Protein AF-A0A6V7KAI5-F1 (afdb_monomer_lite)

Sequence (73 aa):
EISRILKKGGRYICITLLQEHILRKIVDYFSKSNFMLRITRCYEAEEKTREEEGSAMPVFIVMATKFPGIKQK

Secondary structure (DSSP, 8-state):
-HHHHPPTT-EEEEEE---HHHHHHHHHHHHTTTEEEEEEE-HHHHHHHHHHHS-----EEEEEEE-TT----

InterPro domains:
  IPR029063 S-adenosyl-L-methionine-dependent methyltransferase superfamily [G3DSA:3.40.50.150] (1-67)

Foldseek 3Di:
DVLVPADAFGKDKDKDLCDPVNVVVVCVVLLVRQWDKDKDKDVVVQVVCCVVPVGGRIMMIIMITRHPPDDRD

Structure (mmCIF, N/CA/C/O backbone):
data_AF-A0A6V7KAI5-F1
#
_entry.id   AF-A0A6V7KAI5-F1
#
loop_
_atom_site.group_PDB
_atom_site.id
_atom_site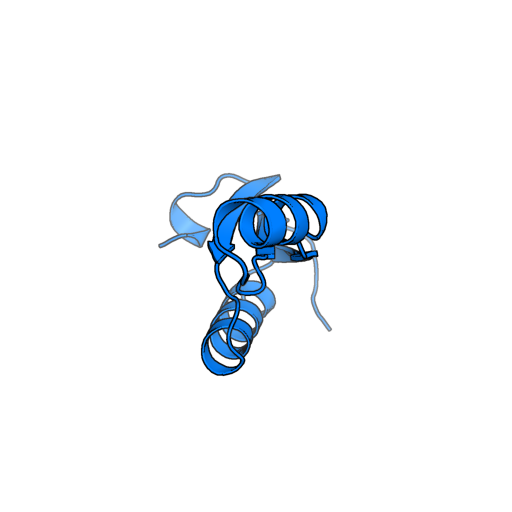.type_symbol
_atom_site.label_atom_id
_atom_site.label_alt_id
_atom_site.label_comp_id
_atom_site.label_asym_id
_atom_site.label_entity_id
_atom_site.label_seq_id
_atom_site.pdbx_PDB_ins_code
_atom_site.Cartn_x
_atom_site.Cartn_y
_atom_site.Cartn_z
_atom_site.occupancy
_atom_site.B_iso_or_equiv
_atom_site.auth_seq_id
_atom_site.auth_comp_id
_atom_site.auth_asym_id
_atom_site.auth_atom_id
_atom_site.pdbx_PDB_model_num
ATOM 1 N N . GLU A 1 1 ? -1.717 -7.033 15.442 1.00 86.38 1 GLU A N 1
ATOM 2 C CA . GLU A 1 1 ? -0.556 -6.202 15.813 1.00 86.38 1 GLU A CA 1
ATOM 3 C C . GLU A 1 1 ? -0.589 -4.782 15.250 1.00 86.38 1 GLU A C 1
ATOM 5 O O . GLU A 1 1 ? -0.628 -3.854 16.045 1.00 86.38 1 GLU A O 1
ATOM 10 N N . ILE A 1 2 ? -0.692 -4.583 13.927 1.00 91.88 2 ILE A N 1
ATOM 11 C CA . ILE A 1 2 ? -0.738 -3.245 13.287 1.00 91.88 2 ILE A CA 1
ATOM 12 C C . ILE A 1 2 ? -1.787 -2.317 13.932 1.00 91.88 2 ILE A C 1
ATOM 14 O O . ILE A 1 2 ? -1.479 -1.194 14.326 1.00 91.88 2 ILE A O 1
ATOM 18 N N . SER A 1 3 ? -3.020 -2.805 14.116 1.00 89.50 3 SER A N 1
ATOM 19 C CA . SER A 1 3 ? -4.074 -2.022 14.778 1.00 89.50 3 SER A CA 1
ATOM 20 C C . SER A 1 3 ? -3.752 -1.668 16.236 1.00 89.50 3 SER A C 1
ATOM 22 O O . SER A 1 3 ? -4.136 -0.598 16.700 1.00 89.50 3 SER A O 1
ATOM 24 N N . ARG A 1 4 ? -3.013 -2.517 16.957 1.00 90.94 4 ARG A N 1
ATOM 25 C CA . ARG A 1 4 ? -2.659 -2.304 18.368 1.00 90.94 4 ARG A CA 1
ATOM 26 C C . ARG A 1 4 ? -1.630 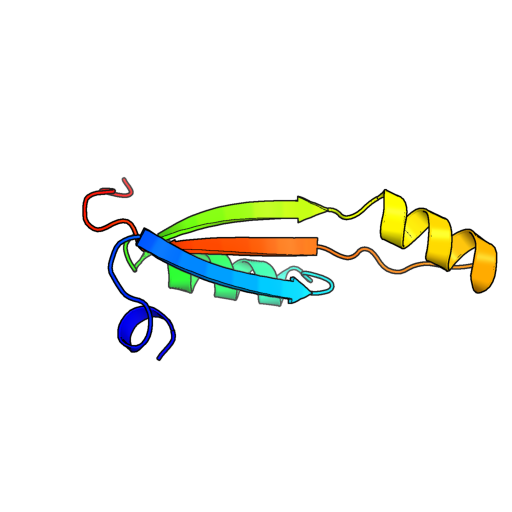-1.183 18.524 1.00 90.94 4 ARG A C 1
ATOM 28 O O . ARG A 1 4 ? -1.795 -0.335 19.392 1.00 9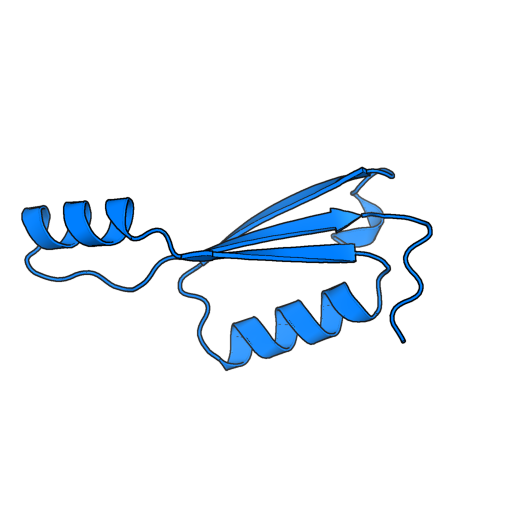0.94 4 ARG A O 1
ATOM 35 N N . ILE A 1 5 ? -0.612 -1.168 17.663 1.00 93.94 5 ILE A N 1
ATOM 36 C CA . ILE A 1 5 ? 0.512 -0.221 17.745 1.00 93.94 5 ILE A CA 1
ATOM 37 C C . ILE A 1 5 ? 0.188 1.160 17.155 1.00 93.94 5 ILE A C 1
ATOM 39 O O . ILE A 1 5 ? 0.792 2.159 17.538 1.00 93.94 5 ILE A O 1
ATOM 43 N N . LEU A 1 6 ? -0.779 1.249 16.236 1.00 93.38 6 LEU A N 1
ATOM 44 C CA . LEU A 1 6 ? -1.161 2.524 15.630 1.00 93.38 6 LEU A CA 1
ATOM 45 C C . LEU A 1 6 ? -2.107 3.322 16.529 1.00 93.38 6 LEU A C 1
ATOM 47 O O . LEU A 1 6 ? -3.210 2.879 16.877 1.00 93.38 6 LEU A O 1
ATOM 51 N N . LYS A 1 7 ? -1.70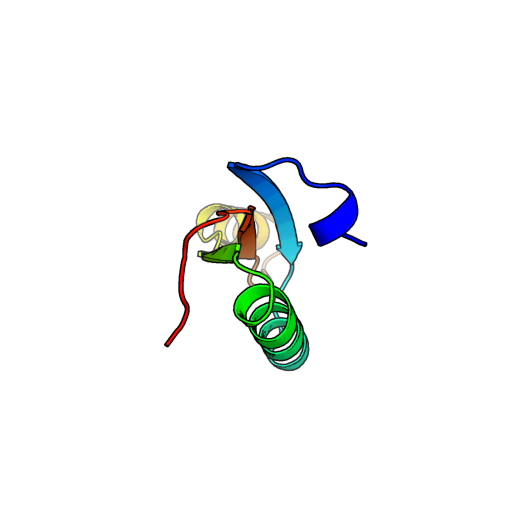9 4.562 16.829 1.00 92.44 7 LYS A N 1
ATOM 52 C CA . LYS A 1 7 ? -2.588 5.574 17.429 1.00 92.44 7 LYS A CA 1
ATOM 53 C C . LYS A 1 7 ? -3.727 5.958 16.478 1.00 92.44 7 LYS A C 1
ATOM 55 O O . LYS A 1 7 ? -3.667 5.706 15.274 1.00 92.44 7 LYS A O 1
ATOM 60 N N . LYS A 1 8 ? -4.770 6.599 17.012 1.00 90.69 8 LYS A N 1
ATOM 61 C CA . LYS A 1 8 ? -5.847 7.193 16.200 1.00 90.69 8 LYS A CA 1
ATOM 62 C C . LYS A 1 8 ? -5.237 8.171 15.180 1.00 90.69 8 LYS A C 1
ATOM 64 O O . LYS A 1 8 ? -4.394 8.982 15.553 1.00 90.69 8 LYS A O 1
ATOM 69 N N . GLY A 1 9 ? -5.607 8.050 13.905 1.00 90.69 9 GLY A N 1
ATOM 70 C CA . GLY A 1 9 ? -5.028 8.821 12.796 1.00 90.69 9 GLY A CA 1
ATOM 71 C C . GLY A 1 9 ? -3.639 8.359 12.331 1.00 90.69 9 GLY A C 1
ATOM 72 O O . GLY A 1 9 ? -3.105 8.912 11.371 1.00 90.69 9 GLY A O 1
ATOM 73 N N . GLY A 1 10 ? -3.041 7.353 12.977 1.00 94.62 10 GLY A N 1
ATOM 74 C CA . GLY A 1 10 ? -1.765 6.777 12.559 1.00 94.62 10 GLY A CA 1
ATOM 75 C C . GLY A 1 10 ? -1.866 6.074 11.204 1.00 94.62 10 GLY A C 1
ATOM 76 O O . GLY A 1 10 ? -2.921 5.539 10.851 1.00 94.62 10 GLY A O 1
ATOM 77 N N . ARG A 1 11 ? -0.754 6.049 10.461 1.00 95.38 11 ARG A N 1
ATOM 78 C CA . ARG A 1 11 ? -0.666 5.445 9.127 1.00 95.38 11 ARG A CA 1
ATOM 79 C C . ARG A 1 11 ? 0.302 4.270 9.127 1.00 95.38 11 ARG A C 1
ATOM 81 O O . ARG A 1 11 ? 1.435 4.403 9.575 1.00 95.38 11 ARG A O 1
ATOM 88 N N . TYR A 1 12 ? -0.150 3.144 8.598 1.00 95.69 12 TYR A N 1
ATOM 89 C CA . TYR A 1 12 ? 0.705 2.054 8.148 1.00 95.69 12 TYR A CA 1
ATOM 90 C C . TYR A 1 12 ? 1.044 2.288 6.677 1.00 95.69 12 TYR A C 1
ATOM 92 O O . TYR A 1 12 ? 0.134 2.536 5.886 1.00 95.69 12 TYR A O 1
ATOM 100 N N . ILE A 1 13 ? 2.326 2.221 6.325 1.00 96.88 13 ILE A N 1
ATOM 101 C CA . ILE A 1 13 ? 2.802 2.334 4.945 1.00 96.88 13 ILE A CA 1
ATOM 102 C C . ILE A 1 13 ? 3.572 1.059 4.619 1.00 96.88 13 ILE A C 1
ATOM 104 O O . ILE A 1 13 ? 4.480 0.680 5.356 1.00 96.88 13 ILE A O 1
ATOM 108 N N . CYS A 1 14 ? 3.197 0.400 3.529 1.00 96.19 14 CYS A N 1
ATOM 109 C CA . CYS A 1 14 ? 3.855 -0.800 3.033 1.00 96.19 14 CYS A CA 1
ATOM 110 C C . CYS A 1 14 ? 4.148 -0.639 1.544 1.00 96.19 14 CYS A C 1
ATOM 112 O O . CYS A 1 14 ? 3.253 -0.299 0.773 1.00 96.19 14 CYS A O 1
ATOM 114 N N . ILE A 1 15 ? 5.398 -0.885 1.159 1.00 96.75 15 ILE A N 1
ATOM 115 C CA . ILE A 1 15 ? 5.823 -0.972 -0.237 1.00 96.75 15 ILE A CA 1
ATOM 116 C C . ILE A 1 15 ? 5.826 -2.452 -0.614 1.00 96.75 15 ILE A C 1
ATOM 118 O O . ILE A 1 15 ? 6.399 -3.272 0.104 1.00 96.75 15 ILE A O 1
ATOM 122 N N . THR A 1 16 ? 5.143 -2.816 -1.695 1.00 97.06 16 THR A N 1
ATOM 123 C CA . THR A 1 16 ? 4.966 -4.221 -2.087 1.00 97.06 16 THR A CA 1
ATOM 124 C C . THR A 1 16 ? 4.676 -4.354 -3.581 1.00 97.06 16 THR A C 1
ATOM 126 O O . THR A 1 16 ? 4.152 -3.430 -4.192 1.00 97.06 16 THR A O 1
ATOM 129 N N . LEU A 1 17 ? 4.955 -5.526 -4.161 1.00 96.81 17 LEU A N 1
ATOM 130 C CA . LEU A 1 17 ? 4.526 -5.885 -5.522 1.00 96.81 17 LEU A CA 1
ATOM 131 C C . LEU A 1 17 ? 3.011 -6.142 -5.627 1.00 96.81 17 LEU A C 1
ATOM 133 O O . LEU A 1 17 ? 2.480 -6.291 -6.722 1.00 96.81 17 LEU A O 1
ATOM 137 N N . LEU A 1 18 ? 2.319 -6.221 -4.481 1.00 96.88 18 LEU A N 1
ATOM 138 C CA . LEU A 1 18 ? 0.861 -6.319 -4.364 1.00 96.88 18 LEU A CA 1
ATOM 139 C C . LEU A 1 18 ? 0.220 -7.397 -5.253 1.00 96.88 18 LEU A C 1
ATOM 141 O O . LEU A 1 18 ? -0.791 -7.177 -5.918 1.00 96.88 18 LEU A O 1
ATOM 145 N N . GLN A 1 19 ? 0.788 -8.600 -5.236 1.00 95.75 19 GLN A N 1
ATOM 146 C CA . GLN A 1 19 ? 0.176 -9.756 -5.887 1.00 95.75 19 GLN A CA 1
ATOM 147 C C . GLN A 1 19 ? -1.236 -10.016 -5.329 1.00 95.75 19 GLN A C 1
ATOM 149 O O . GLN A 1 19 ? -1.532 -9.693 -4.176 1.00 95.75 19 GLN A O 1
ATOM 154 N N . GLU A 1 20 ? -2.105 -10.652 -6.117 1.00 95.81 20 GLU A N 1
ATOM 155 C CA . GLU A 1 20 ? -3.532 -10.811 -5.794 1.00 95.81 20 GLU A CA 1
ATOM 156 C C . GLU A 1 20 ? -3.789 -11.387 -4.389 1.00 95.81 20 GLU A C 1
ATOM 158 O O . GLU A 1 20 ? -4.600 -10.864 -3.623 1.00 95.81 20 GLU A O 1
ATOM 163 N N . HIS A 1 21 ? -3.067 -12.442 -4.010 1.00 96.25 21 HIS A N 1
ATOM 164 C CA . HIS A 1 21 ? -3.231 -13.080 -2.704 1.00 96.25 21 HIS A CA 1
ATOM 165 C C . HIS A 1 21 ? -2.816 -12.165 -1.535 1.00 96.25 21 HIS A C 1
ATOM 167 O O . HIS A 1 21 ? -3.379 -12.263 -0.443 1.00 96.25 21 HIS A O 1
ATOM 173 N N . ILE A 1 22 ? -1.862 -11.253 -1.756 1.00 95.94 22 ILE A N 1
ATOM 174 C CA . ILE A 1 22 ? -1.458 -10.230 -0.784 1.00 95.94 22 ILE A CA 1
ATOM 175 C C . ILE A 1 22 ? -2.527 -9.144 -0.701 1.00 95.94 22 ILE A C 1
ATOM 177 O O . ILE A 1 22 ? -2.949 -8.793 0.402 1.00 95.94 22 ILE A O 1
ATOM 181 N N . LEU A 1 23 ? -3.018 -8.665 -1.847 1.00 96.00 23 LEU A N 1
ATOM 182 C CA . LEU A 1 23 ? -4.099 -7.684 -1.908 1.00 96.00 23 LEU A CA 1
ATOM 183 C C . LEU A 1 23 ? -5.328 -8.168 -1.131 1.00 96.00 23 LEU A C 1
ATOM 185 O O . LEU A 1 23 ? -5.839 -7.437 -0.284 1.00 96.00 23 LEU A O 1
ATOM 189 N N . ARG A 1 24 ? -5.752 -9.420 -1.349 1.00 96.50 24 ARG A N 1
ATOM 190 C CA . ARG A 1 24 ? -6.884 -10.029 -0.631 1.00 96.50 24 ARG A CA 1
ATOM 191 C C . ARG A 1 24 ? -6.677 -10.012 0.886 1.00 96.50 24 ARG A C 1
ATOM 193 O O . ARG A 1 24 ? -7.582 -9.606 1.607 1.00 96.50 24 ARG A O 1
ATOM 200 N N . LYS A 1 25 ? -5.483 -10.373 1.375 1.00 95.25 25 LYS A N 1
ATOM 201 C CA . LYS A 1 25 ? -5.150 -10.329 2.815 1.00 95.25 25 LYS A CA 1
ATOM 202 C C . LYS A 1 25 ? -5.184 -8.908 3.383 1.00 95.25 25 LYS A C 1
ATOM 204 O O . LYS A 1 25 ? -5.703 -8.698 4.476 1.00 95.25 25 LYS A O 1
ATOM 209 N N . ILE A 1 26 ? -4.637 -7.936 2.651 1.00 94.88 26 ILE A N 1
ATOM 210 C CA . ILE A 1 26 ? -4.612 -6.523 3.057 1.00 94.88 26 ILE A CA 1
ATOM 211 C C . ILE A 1 26 ? -6.038 -5.976 3.153 1.00 94.88 26 ILE A C 1
ATOM 213 O O . ILE A 1 26 ? -6.405 -5.395 4.176 1.00 94.88 26 ILE A O 1
ATOM 217 N N . VAL A 1 27 ? -6.845 -6.184 2.111 1.00 93.81 27 VAL A N 1
ATOM 218 C CA . VAL A 1 27 ? -8.239 -5.729 2.062 1.00 93.81 27 VAL A CA 1
ATOM 219 C C . VAL A 1 27 ? -9.053 -6.380 3.177 1.00 93.81 27 VAL A C 1
ATOM 221 O O . VAL A 1 27 ? -9.740 -5.670 3.909 1.00 93.81 27 VAL A O 1
ATOM 224 N N . ASP A 1 28 ? -8.930 -7.695 3.376 1.00 94.00 28 ASP A N 1
ATOM 225 C CA . ASP A 1 28 ? -9.659 -8.416 4.426 1.00 94.00 28 ASP A CA 1
ATOM 226 C C . ASP A 1 28 ? -9.307 -7.910 5.836 1.00 94.00 28 ASP A C 1
ATOM 228 O O . ASP A 1 28 ? -10.191 -7.662 6.656 1.00 94.00 28 ASP A O 1
ATOM 232 N N . TYR A 1 29 ? -8.020 -7.680 6.114 1.00 93.31 29 TYR A N 1
ATOM 233 C CA . TYR A 1 29 ? -7.574 -7.211 7.426 1.00 93.31 29 TYR A CA 1
ATOM 234 C C . TYR A 1 29 ? -8.008 -5.769 7.727 1.00 93.31 29 TYR A C 1
ATOM 236 O O . TYR A 1 29 ? -8.531 -5.475 8.810 1.00 93.31 29 TYR A O 1
ATOM 244 N N . PHE A 1 30 ? -7.761 -4.847 6.791 1.00 91.81 30 PHE A N 1
ATOM 245 C CA . PHE A 1 30 ? -7.977 -3.419 7.028 1.00 91.81 30 PHE A CA 1
ATOM 246 C C . PHE A 1 30 ? -9.446 -3.010 6.930 1.00 91.81 30 PHE A C 1
ATOM 248 O O . PHE A 1 30 ? -9.848 -2.087 7.646 1.00 91.81 30 PHE A O 1
ATOM 255 N N . SER A 1 31 ? -10.254 -3.716 6.133 1.00 87.06 31 SER A N 1
ATOM 256 C CA . SER A 1 31 ? -11.697 -3.456 6.062 1.00 87.06 31 SER A CA 1
ATOM 257 C C . SER A 1 31 ? -12.404 -3.728 7.394 1.00 87.06 31 SER A C 1
ATOM 259 O O . SER A 1 31 ? -13.197 -2.919 7.871 1.00 87.06 31 SER A O 1
ATOM 261 N N . LYS A 1 32 ? -12.017 -4.807 8.082 1.00 86.00 32 LYS A N 1
ATOM 262 C CA . LYS A 1 32 ? -12.572 -5.199 9.390 1.00 86.00 32 LYS A CA 1
ATOM 263 C C . LYS A 1 32 ? -12.096 -4.334 10.564 1.00 86.00 32 LYS A C 1
ATOM 265 O O . LYS A 1 32 ? -12.645 -4.431 11.657 1.00 86.00 32 LYS A O 1
ATOM 270 N N . SER A 1 33 ? -11.065 -3.506 10.375 1.00 82.06 33 SER A N 1
ATOM 271 C CA . SER A 1 33 ? -10.317 -2.882 11.481 1.00 82.06 33 SER A CA 1
ATOM 272 C C . SER A 1 33 ? -10.479 -1.354 11.602 1.00 82.06 33 SER A C 1
ATOM 274 O O . SER A 1 33 ? -9.698 -0.726 12.319 1.00 82.06 33 SER A O 1
ATOM 276 N N . ASN A 1 34 ? -11.468 -0.738 10.939 1.00 87.56 34 ASN A N 1
ATOM 277 C CA . ASN A 1 34 ? -11.672 0.726 10.884 1.00 87.56 34 ASN A CA 1
ATOM 278 C C . ASN A 1 34 ? -10.471 1.495 10.299 1.00 87.56 34 ASN A C 1
ATOM 280 O O . ASN A 1 34 ? -10.022 2.512 10.843 1.00 87.56 34 ASN A O 1
ATOM 284 N N . PHE A 1 35 ? -9.927 1.001 9.187 1.00 93.00 35 PHE A N 1
ATOM 285 C CA . PHE A 1 35 ? -8.870 1.688 8.451 1.00 93.00 35 PHE A CA 1
ATOM 286 C C . PHE A 1 35 ? -9.385 2.231 7.122 1.00 93.00 35 PHE A C 1
ATOM 288 O O . PHE A 1 35 ? -10.137 1.568 6.418 1.00 93.00 35 PHE A O 1
ATOM 295 N N . MET A 1 36 ? -8.923 3.420 6.747 1.00 92.81 36 MET A N 1
ATOM 296 C CA . MET A 1 36 ? -9.022 3.907 5.374 1.00 92.81 36 MET A CA 1
ATOM 297 C C . MET A 1 36 ? -7.829 3.372 4.584 1.00 92.81 36 MET A C 1
ATOM 299 O O . MET A 1 36 ? -6.684 3.680 4.928 1.00 92.81 36 MET A O 1
ATOM 303 N N . LEU A 1 37 ? -8.097 2.580 3.549 1.00 94.25 37 LEU A N 1
ATOM 304 C CA . LEU A 1 37 ? -7.081 1.984 2.686 1.00 94.25 37 LEU A CA 1
ATOM 305 C C . LEU A 1 37 ? -6.901 2.826 1.417 1.00 94.25 37 LEU A C 1
ATOM 307 O O . LEU A 1 37 ? -7.874 3.157 0.744 1.00 94.25 37 LEU A O 1
ATOM 311 N N . ARG A 1 38 ? -5.654 3.149 1.076 1.00 95.75 38 ARG A N 1
ATOM 312 C CA . ARG A 1 38 ? -5.261 3.787 -0.183 1.00 95.75 38 ARG A CA 1
ATOM 313 C C . ARG A 1 38 ? -4.116 2.997 -0.798 1.00 95.75 38 ARG A C 1
ATOM 315 O O . ARG A 1 38 ? -3.162 2.664 -0.104 1.00 95.75 38 ARG A O 1
ATOM 322 N N . ILE A 1 39 ? -4.210 2.722 -2.091 1.00 97.06 39 ILE A N 1
ATOM 323 C CA . ILE A 1 39 ? -3.199 1.987 -2.848 1.00 97.06 39 ILE A CA 1
ATOM 324 C C . ILE A 1 39 ? -2.806 2.856 -4.038 1.00 97.06 39 ILE A C 1
ATOM 326 O O . ILE A 1 39 ? -3.679 3.319 -4.770 1.00 97.06 39 ILE A O 1
ATOM 330 N N . THR A 1 40 ? -1.509 3.083 -4.216 1.00 97.56 40 THR A N 1
ATOM 331 C CA . THR A 1 40 ? -0.962 3.848 -5.342 1.00 97.56 40 THR A CA 1
ATOM 332 C C . THR A 1 40 ? 0.114 3.014 -6.022 1.00 97.56 40 THR A C 1
ATOM 334 O O . THR A 1 40 ? 1.010 2.521 -5.341 1.00 97.56 40 THR A O 1
ATOM 337 N N . ARG A 1 41 ? 0.041 2.866 -7.347 1.00 97.12 41 ARG A N 1
ATOM 338 C CA . ARG A 1 41 ? 1.115 2.271 -8.151 1.00 97.12 41 ARG A CA 1
ATOM 339 C C . ARG A 1 41 ? 2.204 3.309 -8.423 1.00 97.12 41 ARG A C 1
ATOM 341 O O . ARG A 1 41 ? 1.890 4.460 -8.721 1.00 97.12 41 ARG A O 1
ATOM 348 N N . CYS A 1 42 ? 3.462 2.908 -8.313 1.00 97.25 42 CYS A N 1
ATOM 349 C CA . CYS A 1 42 ? 4.622 3.784 -8.435 1.00 97.25 42 CYS A CA 1
ATOM 350 C C . CYS A 1 42 ? 5.200 3.738 -9.852 1.00 97.25 42 CYS A C 1
ATOM 352 O O . CYS A 1 42 ? 6.280 3.193 -10.055 1.00 97.25 42 CYS A O 1
ATOM 354 N N . TYR A 1 43 ? 4.493 4.323 -10.821 1.00 96.62 43 TYR A N 1
ATOM 355 C CA . TYR A 1 43 ? 4.914 4.309 -12.228 1.00 96.62 43 TYR A CA 1
ATOM 356 C C . TYR A 1 43 ? 6.324 4.872 -12.443 1.00 96.62 43 TYR A C 1
ATOM 358 O O . TYR A 1 43 ? 7.123 4.226 -13.106 1.00 96.62 43 TYR A O 1
ATOM 366 N N . GLU A 1 44 ? 6.666 5.997 -11.808 1.00 96.44 44 GLU A N 1
ATOM 367 C CA . GLU A 1 44 ? 8.004 6.603 -11.921 1.00 96.44 44 GLU A CA 1
ATOM 368 C C . GLU A 1 44 ? 9.119 5.662 -11.433 1.00 96.44 44 GLU A C 1
ATOM 370 O O . GLU A 1 44 ? 10.190 5.590 -12.029 1.00 96.44 44 GLU A O 1
ATOM 375 N N . ALA A 1 45 ? 8.866 4.900 -10.362 1.00 94.31 45 ALA A N 1
ATOM 376 C CA . ALA A 1 45 ? 9.831 3.925 -9.857 1.00 94.31 45 ALA A CA 1
ATOM 377 C C . ALA A 1 45 ? 9.994 2.752 -10.833 1.00 94.31 45 ALA A C 1
ATOM 379 O O . ALA A 1 45 ? 11.106 2.288 -11.062 1.00 94.31 45 ALA A O 1
ATOM 380 N N . GLU A 1 46 ? 8.894 2.299 -11.436 1.00 96.50 46 GLU A N 1
ATOM 381 C CA . GLU A 1 46 ? 8.919 1.241 -12.448 1.00 96.50 46 GLU A CA 1
ATOM 382 C C . GLU A 1 46 ? 9.637 1.682 -13.728 1.00 96.50 46 GLU A C 1
ATOM 384 O O . GLU A 1 46 ? 10.367 0.894 -14.322 1.00 96.50 46 GLU A O 1
ATOM 389 N N . GLU A 1 47 ? 9.433 2.923 -14.169 1.00 97.19 47 GLU A N 1
ATOM 390 C CA . GLU A 1 47 ? 10.107 3.482 -15.343 1.00 97.19 47 GLU A CA 1
ATOM 391 C C . GLU A 1 47 ? 11.610 3.568 -15.120 1.00 97.19 47 GLU A C 1
ATOM 393 O O . GLU A 1 47 ? 12.368 3.022 -15.920 1.00 97.19 47 GLU A O 1
ATOM 398 N N . LYS A 1 48 ? 12.036 4.129 -13.985 1.00 96.19 48 LYS A N 1
ATOM 399 C CA . LYS A 1 48 ? 13.456 4.230 -13.649 1.00 96.19 48 LYS A CA 1
ATOM 400 C C . LYS A 1 48 ? 14.142 2.859 -13.588 1.00 96.19 48 LYS A C 1
ATOM 402 O O . LYS A 1 48 ? 15.201 2.676 -14.177 1.00 96.19 48 LYS A O 1
ATOM 407 N N . THR A 1 49 ? 13.528 1.869 -12.935 1.00 96.38 49 THR A N 1
ATOM 408 C CA . THR A 1 49 ? 14.088 0.505 -12.900 1.00 96.38 49 THR A CA 1
ATOM 409 C C . THR A 1 49 ? 14.124 -0.127 -14.291 1.00 96.38 49 THR A C 1
ATOM 411 O O . THR A 1 49 ? 15.080 -0.821 -14.621 1.00 96.38 49 THR A O 1
ATOM 414 N N . ARG A 1 50 ? 13.126 0.134 -15.144 1.00 96.75 50 ARG A N 1
ATOM 415 C CA . ARG A 1 50 ? 13.125 -0.374 -16.523 1.00 96.75 50 ARG A CA 1
ATOM 416 C C . ARG A 1 50 ? 14.265 0.222 -17.348 1.00 96.75 50 ARG A C 1
ATOM 418 O O . ARG A 1 50 ? 14.834 -0.499 -18.161 1.00 96.75 50 ARG A O 1
ATOM 425 N N . GLU A 1 51 ? 14.580 1.499 -17.155 1.00 96.88 51 GLU A N 1
ATOM 426 C CA . GLU A 1 51 ? 15.712 2.161 -17.815 1.00 96.88 51 GLU A CA 1
ATOM 427 C C . GLU A 1 51 ? 17.061 1.579 -17.367 1.00 96.88 51 GLU A C 1
ATOM 429 O O . GLU A 1 51 ? 17.941 1.372 -18.201 1.00 96.88 51 GLU A O 1
ATOM 434 N N . GLU A 1 52 ? 17.216 1.279 -16.075 1.00 96.38 52 GLU A N 1
ATOM 435 C CA . GLU A 1 52 ? 18.474 0.789 -15.490 1.00 96.38 52 GLU A CA 1
ATOM 436 C C . GLU A 1 52 ? 18.693 -0.724 -15.699 1.00 96.38 52 GLU A C 1
ATOM 438 O O . GLU A 1 52 ? 19.806 -1.155 -15.999 1.00 96.38 52 GLU A O 1
ATOM 443 N N . GLU A 1 53 ? 17.642 -1.537 -15.565 1.00 95.69 53 GLU A N 1
ATOM 444 C CA . GLU A 1 53 ? 17.723 -3.009 -15.536 1.00 95.69 53 GLU A CA 1
ATOM 445 C C . GLU A 1 53 ? 17.037 -3.689 -16.737 1.00 95.69 53 GLU A C 1
ATOM 447 O O . GLU A 1 53 ? 16.991 -4.918 -16.831 1.00 95.69 53 GLU A O 1
ATOM 452 N N . GLY A 1 54 ? 16.465 -2.918 -17.669 1.00 95.00 54 GLY A N 1
ATOM 453 C CA . GLY A 1 54 ? 15.781 -3.424 -18.869 1.00 95.00 54 GLY A CA 1
ATOM 454 C C . GLY A 1 54 ? 14.406 -4.056 -18.611 1.00 95.00 54 GLY A C 1
ATOM 455 O O . GLY A 1 54 ? 13.671 -4.370 -19.549 1.00 95.00 54 GLY A O 1
ATOM 456 N N . SER A 1 55 ? 14.018 -4.228 -17.348 1.00 93.94 55 SER A N 1
ATOM 457 C CA . SER A 1 55 ? 12.703 -4.717 -16.940 1.00 93.94 55 SER A CA 1
ATOM 458 C C . SER A 1 55 ? 12.323 -4.134 -15.584 1.00 93.94 55 SER A C 1
ATOM 460 O O . SER A 1 55 ? 13.185 -3.725 -14.819 1.00 93.94 55 SER A O 1
ATOM 462 N N . ALA A 1 56 ? 11.027 -4.079 -15.281 1.00 95.69 56 ALA A N 1
ATOM 463 C CA . ALA A 1 56 ? 10.559 -3.623 -13.980 1.00 95.69 56 ALA A CA 1
ATOM 464 C C . ALA A 1 56 ? 9.312 -4.388 -13.556 1.00 95.69 56 ALA A C 1
ATOM 466 O O . ALA A 1 56 ? 8.383 -4.583 -14.346 1.00 95.69 56 ALA A O 1
ATOM 467 N N . MET A 1 57 ? 9.292 -4.788 -12.289 1.00 95.38 57 MET A N 1
ATOM 468 C CA . MET A 1 57 ? 8.099 -5.320 -11.643 1.00 95.38 57 MET A CA 1
ATOM 469 C C . MET A 1 57 ? 7.237 -4.171 -11.116 1.00 95.38 57 MET A C 1
ATOM 471 O O . MET A 1 57 ? 7.784 -3.172 -10.652 1.00 95.38 57 MET A O 1
ATOM 475 N N . PRO A 1 58 ? 5.901 -4.303 -11.136 1.00 95.25 58 PRO A N 1
ATOM 476 C CA . PRO A 1 58 ? 5.030 -3.267 -10.614 1.00 95.25 58 PRO A CA 1
ATOM 477 C C . PRO A 1 58 ? 5.174 -3.127 -9.099 1.00 95.25 58 PRO A C 1
ATOM 479 O O . PRO A 1 58 ? 5.124 -4.123 -8.376 1.00 95.25 58 PRO A O 1
ATOM 482 N N . VAL A 1 59 ? 5.311 -1.893 -8.614 1.00 96.75 59 VAL A N 1
ATOM 483 C CA . VAL A 1 59 ? 5.476 -1.594 -7.183 1.00 96.75 59 VAL A CA 1
ATOM 484 C C . VAL A 1 59 ? 4.344 -0.691 -6.716 1.00 96.75 59 VAL A C 1
ATOM 486 O O . VAL A 1 59 ? 3.945 0.254 -7.395 1.00 96.75 59 VAL A O 1
ATOM 489 N N . PHE A 1 60 ? 3.824 -0.972 -5.526 1.00 97.94 60 PHE A N 1
ATOM 490 C CA . PHE A 1 60 ? 2.697 -0.263 -4.945 1.00 97.94 60 PHE A CA 1
ATOM 491 C C . PHE A 1 60 ? 3.019 0.218 -3.539 1.00 97.94 60 PHE A C 1
ATOM 493 O O . PHE A 1 60 ? 3.606 -0.503 -2.730 1.00 97.94 60 PHE A O 1
ATOM 500 N N . ILE A 1 61 ? 2.539 1.417 -3.224 1.00 98.12 61 ILE A N 1
ATOM 501 C CA . ILE A 1 61 ? 2.455 1.927 -1.861 1.00 98.12 61 ILE A CA 1
ATOM 502 C C . ILE A 1 61 ? 1.040 1.671 -1.351 1.00 98.12 61 ILE A C 1
ATOM 504 O O . ILE A 1 61 ? 0.062 2.230 -1.855 1.00 98.12 61 ILE A O 1
ATOM 508 N N . VAL A 1 62 ? 0.942 0.853 -0.310 1.00 97.75 62 VAL A N 1
ATOM 509 C CA . VAL A 1 62 ? -0.278 0.614 0.458 1.00 97.75 62 VAL A CA 1
ATOM 510 C C . VAL A 1 62 ? -0.235 1.482 1.709 1.00 97.75 62 VAL A C 1
ATOM 512 O O . VAL A 1 62 ? 0.630 1.315 2.567 1.00 97.75 62 VAL A O 1
ATOM 515 N N . MET A 1 63 ? -1.185 2.401 1.830 1.00 97.38 63 MET A N 1
ATOM 516 C CA . MET A 1 63 ? -1.383 3.248 3.000 1.00 97.38 63 MET A CA 1
ATOM 517 C C . MET A 1 63 ? -2.676 2.855 3.705 1.00 97.38 63 MET A C 1
ATOM 519 O O . MET A 1 63 ? -3.756 2.969 3.129 1.00 97.38 63 MET A O 1
ATOM 523 N N . ALA A 1 64 ? -2.587 2.457 4.970 1.00 95.81 64 ALA A N 1
ATO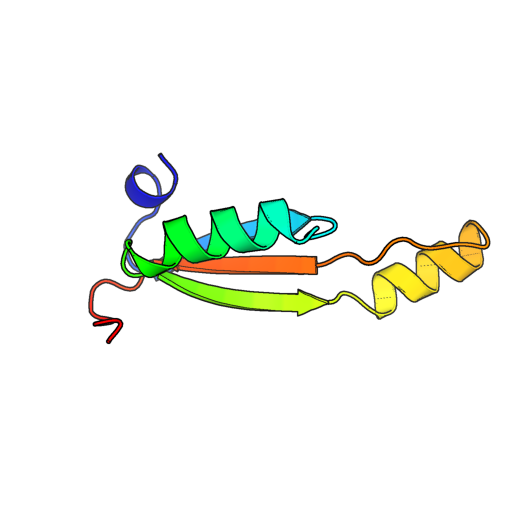M 524 C CA . ALA A 1 64 ? -3.752 2.218 5.813 1.00 95.81 64 ALA A CA 1
ATOM 525 C C . ALA A 1 64 ? -3.766 3.212 6.978 1.00 95.81 64 ALA A C 1
ATOM 527 O O . ALA A 1 64 ? -2.888 3.193 7.841 1.00 95.81 64 ALA A O 1
ATOM 528 N N . THR A 1 65 ? -4.768 4.089 7.015 1.00 95.25 65 THR A N 1
ATOM 529 C CA . THR A 1 65 ? -4.923 5.101 8.073 1.00 95.25 65 THR A CA 1
ATOM 530 C C . THR A 1 65 ? -5.958 4.645 9.089 1.00 95.25 65 THR A C 1
ATOM 532 O O . THR A 1 65 ? -7.106 4.406 8.720 1.00 95.25 65 THR A O 1
ATOM 535 N N . LYS A 1 66 ? -5.582 4.551 10.368 1.00 93.44 66 LYS A N 1
ATOM 536 C CA . LYS A 1 66 ? -6.501 4.156 11.444 1.00 93.44 66 LYS A CA 1
ATOM 537 C C . LYS A 1 66 ? -7.493 5.281 11.718 1.00 93.44 66 LYS A C 1
ATOM 539 O O . LYS A 1 66 ? -7.116 6.293 12.313 1.00 93.44 66 LYS A O 1
ATOM 544 N N . PHE A 1 67 ? -8.753 5.101 11.332 1.00 87.19 67 PHE A N 1
ATOM 545 C CA . PHE A 1 67 ? -9.785 6.124 11.474 1.00 87.19 67 PHE A CA 1
ATOM 546 C C . PHE A 1 67 ? -10.927 5.61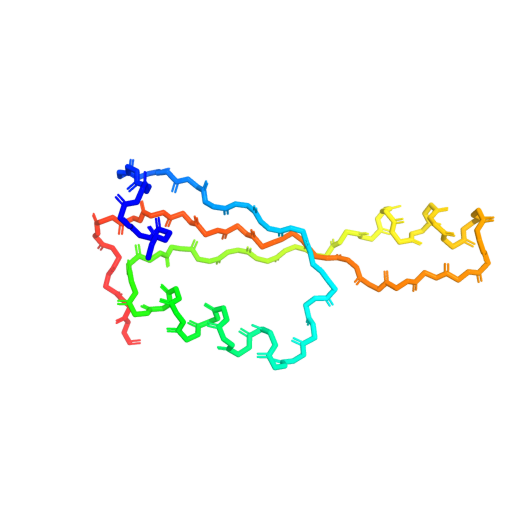7 12.368 1.00 87.19 67 PHE A C 1
ATOM 548 O O . PHE A 1 67 ? -11.861 4.967 11.891 1.00 87.19 67 PHE A O 1
ATOM 555 N N . PRO A 1 68 ? -10.867 5.885 13.684 1.00 69.19 68 PRO A N 1
ATOM 556 C CA . PRO A 1 68 ? -11.926 5.498 14.610 1.00 69.19 68 PRO A CA 1
ATOM 557 C C . PRO A 1 68 ? -13.179 6.328 14.307 1.00 69.19 68 PRO A C 1
ATOM 559 O O . PRO A 1 68 ? -13.282 7.473 14.731 1.00 69.19 68 PRO A O 1
ATOM 562 N N . GLY A 1 69 ? -14.100 5.771 13.523 1.00 70.44 69 GLY A N 1
ATOM 563 C CA . GLY A 1 69 ? -15.322 6.457 13.095 1.00 70.44 69 GLY A CA 1
ATOM 564 C C . GLY A 1 69 ? -15.790 6.105 11.684 1.00 70.44 69 GLY A C 1
ATOM 565 O O . GLY A 1 69 ? -16.936 6.388 11.349 1.00 70.44 69 GLY A O 1
ATOM 566 N N . ILE A 1 70 ? -14.956 5.452 10.866 1.00 68.25 70 ILE A N 1
ATOM 567 C CA . ILE A 1 70 ? -15.411 4.906 9.581 1.00 68.25 70 ILE A CA 1
ATOM 568 C C . ILE A 1 70 ? -16.250 3.657 9.862 1.00 68.25 70 ILE A C 1
ATOM 570 O O . ILE A 1 70 ? -15.714 2.641 10.290 1.00 68.25 70 ILE A O 1
ATOM 574 N N . LYS A 1 71 ? -17.559 3.722 9.600 1.00 62.94 71 LYS A N 1
ATOM 575 C CA . LYS A 1 71 ? -18.393 2.525 9.449 1.00 62.94 71 LYS A CA 1
ATOM 576 C C . LYS A 1 71 ? -18.239 2.042 8.009 1.00 62.94 71 LYS A C 1
ATOM 578 O O . LYS A 1 71 ? -18.700 2.721 7.095 1.00 62.94 71 LYS A O 1
ATOM 583 N N . GLN A 1 72 ? -17.563 0.917 7.804 1.00 63.50 72 GLN A N 1
ATOM 584 C CA . GLN A 1 72 ? -17.553 0.257 6.498 1.00 63.50 72 GLN A CA 1
ATOM 585 C C . GLN A 1 72 ? -18.867 -0.521 6.371 1.00 63.50 72 GLN A C 1
ATOM 587 O O . GLN A 1 72 ? -19.216 -1.267 7.286 1.00 63.50 72 GLN A O 1
ATOM 592 N N . LYS A 1 73 ? -19.643 -0.218 5.326 1.00 54.78 73 LYS A N 1
ATOM 593 C CA . LYS A 1 73 ? -20.924 -0.870 5.021 1.00 54.78 73 LYS A CA 1
ATOM 594 C C . LYS A 1 73 ? -20.690 -2.223 4.369 1.00 54.78 73 LYS A C 1
ATOM 596 O O . LYS A 1 73 ? -19.745 -2.301 3.556 1.00 54.78 73 LYS A O 1
#

Organism: NCBI:txid1563983

pLDDT: mean 92.0, std 8.84, range [54.78, 98.12]

Radius of gyration: 14.56 Å; chains: 1; bounding box: 39×22×37 Å